Protein AF-A0A2G9XBG0-F1 (afdb_monomer_lite)

Foldseek 3Di:
DVLVVVLVVLVVVLVVVLVVLLVVQVVPPPPDRDPVSVVSSVVSVVVSVVVSVVSVCVSPVD

Secondary structure (DSSP, 8-state):
-HHHHHHHHHHHHHHHHHHHHHHHHTGGG-S---HHHHHHHHHHHHHHHHHHHHHHHHHH--

Structure (mmCIF, N/CA/C/O backbone):
data_AF-A0A2G9XBG0-F1
#
_entry.id   AF-A0A2G9XBG0-F1
#
loop_
_atom_site.group_PDB
_atom_site.id
_atom_site.type_symbol
_atom_site.label_atom_id
_atom_site.label_alt_id
_atom_site.label_comp_id
_atom_site.label_asym_id
_atom_site.label_entity_id
_atom_site.label_seq_id
_atom_site.pdbx_PDB_ins_code
_atom_site.Cartn_x
_atom_site.Cartn_y
_atom_site.Cartn_z
_atom_site.occupancy
_atom_site.B_iso_or_equiv
_atom_site.auth_seq_id
_atom_site.auth_comp_id
_atom_site.auth_asym_id
_atom_site.auth_atom_id
_atom_site.pdbx_PDB_model_num
ATOM 1 N N . MET A 1 1 ? -18.573 -4.379 15.046 1.00 68.00 1 MET A N 1
ATOM 2 C CA . MET A 1 1 ? -18.834 -3.713 13.745 1.00 68.00 1 MET A CA 1
ATOM 3 C C . MET A 1 1 ? -17.821 -2.623 13.395 1.00 68.00 1 MET A C 1
ATOM 5 O O . MET A 1 1 ? -17.179 -2.767 12.367 1.00 68.00 1 MET A O 1
ATOM 9 N N . LYS A 1 2 ? -17.598 -1.589 14.225 1.00 80.81 2 LYS A N 1
ATOM 10 C CA . LYS A 1 2 ? -16.674 -0.474 13.895 1.00 80.81 2 LYS A CA 1
ATOM 11 C C . LYS A 1 2 ? -15.256 -0.924 13.486 1.00 80.81 2 LYS A C 1
ATOM 13 O O . LYS A 1 2 ? -14.767 -0.492 12.454 1.00 80.81 2 LYS A O 1
ATOM 18 N N . LYS A 1 3 ? -14.652 -1.866 14.226 1.00 83.12 3 LYS A N 1
ATOM 19 C CA . LYS A 1 3 ? -13.315 -2.424 13.927 1.00 83.12 3 LYS A CA 1
ATOM 20 C C . LYS A 1 3 ? -13.235 -3.111 12.551 1.00 83.12 3 LYS A C 1
ATOM 22 O O . LYS A 1 3 ? -12.269 -2.916 11.825 1.00 83.12 3 LYS A O 1
ATOM 27 N N . ALA A 1 4 ? -14.267 -3.874 12.184 1.00 84.50 4 ALA A N 1
ATOM 28 C CA . ALA A 1 4 ? -14.339 -4.561 10.893 1.00 84.50 4 ALA A CA 1
ATOM 29 C C . ALA A 1 4 ? -14.512 -3.569 9.732 1.00 84.50 4 ALA A C 1
ATOM 31 O O . ALA A 1 4 ? -13.845 -3.701 8.714 1.00 84.50 4 ALA A O 1
ATOM 32 N N . LEU A 1 5 ? -15.340 -2.533 9.914 1.00 88.38 5 LEU A N 1
ATOM 33 C CA . LEU A 1 5 ? -15.524 -1.480 8.913 1.00 88.38 5 LEU A CA 1
ATOM 34 C C . LEU A 1 5 ? -14.220 -0.703 8.662 1.00 88.38 5 LEU A C 1
ATOM 36 O O . LEU A 1 5 ? -13.883 -0.421 7.518 1.00 88.38 5 LEU A O 1
ATOM 40 N N . THR A 1 6 ? -13.452 -0.412 9.720 1.00 88.75 6 THR A N 1
ATOM 41 C CA . THR A 1 6 ? -12.122 0.206 9.600 1.00 88.75 6 THR A CA 1
ATOM 42 C C . THR A 1 6 ? -11.143 -0.693 8.849 1.00 88.75 6 THR A C 1
ATOM 44 O O . THR A 1 6 ? -10.427 -0.203 7.983 1.00 88.75 6 THR A O 1
ATOM 47 N N . LEU A 1 7 ? -11.130 -1.998 9.138 1.00 89.81 7 LEU A N 1
ATOM 48 C CA . LEU A 1 7 ? -10.288 -2.962 8.424 1.00 89.81 7 LEU A CA 1
ATOM 49 C C . LEU A 1 7 ? -10.603 -3.011 6.932 1.00 89.81 7 LEU A C 1
ATOM 51 O O . LEU A 1 7 ? -9.689 -2.939 6.120 1.00 89.81 7 LEU A O 1
ATOM 55 N N . ILE A 1 8 ? -11.888 -3.079 6.582 1.00 91.00 8 ILE A N 1
ATOM 56 C CA . ILE A 1 8 ? -12.341 -3.090 5.188 1.00 91.00 8 ILE A CA 1
ATOM 57 C C . ILE A 1 8 ? -11.963 -1.778 4.494 1.00 91.00 8 ILE A C 1
ATOM 59 O O . ILE A 1 8 ? -11.421 -1.805 3.394 1.00 91.00 8 ILE A O 1
ATOM 63 N N . GLY A 1 9 ? -12.192 -0.632 5.142 1.00 91.12 9 GLY A N 1
ATOM 64 C CA . GLY A 1 9 ? -11.840 0.672 4.582 1.00 91.12 9 GLY A CA 1
ATOM 65 C C . GLY A 1 9 ? -10.342 0.811 4.313 1.00 91.12 9 GLY A C 1
ATOM 66 O O . GLY A 1 9 ? -9.951 1.221 3.225 1.00 91.12 9 GLY A O 1
ATOM 67 N N . VAL A 1 10 ? -9.501 0.416 5.273 1.00 91.81 10 VAL A N 1
ATOM 68 C CA . VAL A 1 10 ? -8.042 0.438 5.106 1.00 91.81 10 VAL A CA 1
ATOM 69 C C . VAL A 1 10 ? -7.617 -0.526 4.003 1.00 91.81 10 VAL A C 1
ATOM 71 O O . VAL A 1 10 ? -6.898 -0.097 3.105 1.00 91.81 10 VAL A O 1
ATOM 74 N N . ALA A 1 11 ? -8.107 -1.772 4.019 1.00 91.88 11 ALA A N 1
ATOM 75 C CA . ALA A 1 11 ? -7.811 -2.770 2.991 1.00 91.88 11 ALA A CA 1
ATOM 76 C C . ALA A 1 11 ? -8.082 -2.226 1.583 1.00 91.88 11 ALA A C 1
ATOM 78 O O . ALA A 1 11 ? -7.206 -2.264 0.728 1.00 91.88 11 ALA A O 1
ATOM 79 N N . LEU A 1 12 ? -9.277 -1.667 1.369 1.00 93.00 12 LEU A N 1
ATOM 80 C CA . LEU A 1 12 ? -9.681 -1.134 0.072 1.00 93.00 12 LEU A CA 1
ATOM 81 C C . LEU A 1 12 ? -8.810 0.054 -0.344 1.00 93.00 12 LEU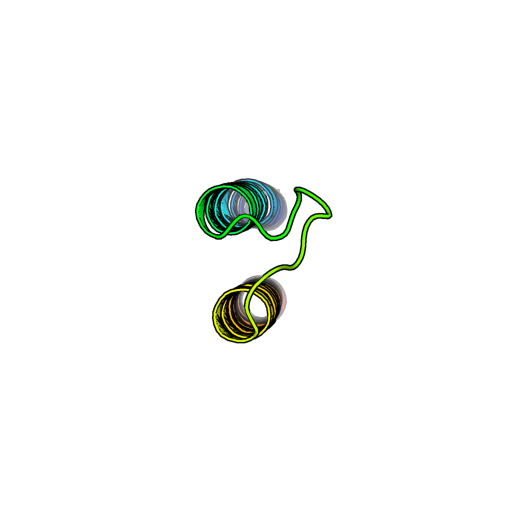 A C 1
ATOM 83 O O . LEU A 1 12 ? -8.231 0.030 -1.426 1.00 93.00 12 LEU A O 1
ATOM 87 N N . ILE A 1 13 ? -8.684 1.073 0.510 1.00 92.88 13 ILE A N 1
ATOM 88 C CA . ILE A 1 13 ? -7.959 2.306 0.168 1.00 92.88 13 ILE A CA 1
ATOM 89 C C . ILE A 1 13 ? -6.489 2.011 -0.138 1.00 92.88 13 ILE A C 1
ATOM 91 O O . ILE A 1 13 ? -5.960 2.502 -1.134 1.00 92.88 13 ILE A O 1
ATOM 95 N N . GLY A 1 14 ? -5.824 1.203 0.688 1.00 90.50 14 GLY A N 1
ATOM 96 C CA . GLY A 1 14 ? -4.416 0.909 0.459 1.00 90.50 14 GLY A CA 1
ATOM 97 C C . GLY A 1 14 ? -4.173 -0.018 -0.725 1.00 90.50 14 GLY A C 1
ATOM 98 O O . GLY A 1 14 ? -3.224 0.213 -1.465 1.00 90.50 14 GLY A O 1
ATOM 99 N N . SER A 1 15 ? -5.060 -0.983 -0.997 1.00 90.62 15 SER A N 1
ATOM 100 C CA . SER A 1 15 ? -4.980 -1.778 -2.228 1.00 90.62 15 SER A CA 1
ATOM 101 C C . SER A 1 15 ? -5.133 -0.915 -3.486 1.00 90.62 15 SER A C 1
ATOM 103 O O . SER A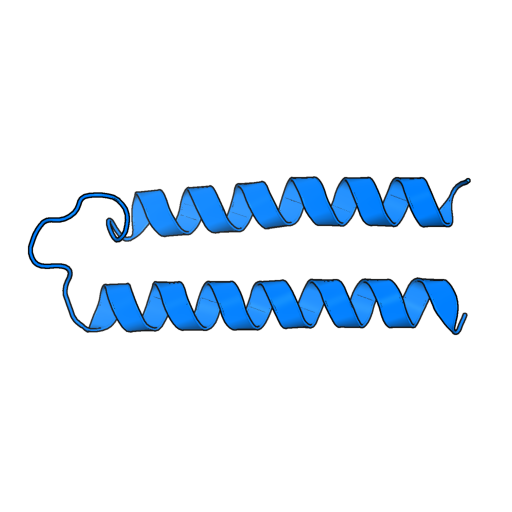 1 15 ? -4.378 -1.100 -4.437 1.00 90.62 15 SER A O 1
ATOM 105 N N . PHE A 1 16 ? -6.041 0.069 -3.492 1.00 91.94 16 PHE A N 1
ATOM 106 C CA . PHE A 1 16 ? -6.152 1.021 -4.607 1.00 91.94 16 PHE A CA 1
ATOM 107 C C . PHE A 1 16 ? -4.895 1.881 -4.773 1.00 91.94 16 PHE A C 1
ATOM 109 O O . PHE A 1 16 ? -4.467 2.126 -5.900 1.00 91.94 16 PHE A O 1
ATOM 116 N N . ALA A 1 17 ? -4.284 2.318 -3.669 1.00 90.44 17 ALA A N 1
ATOM 117 C CA . ALA A 1 17 ? -3.042 3.083 -3.718 1.00 90.44 17 ALA A CA 1
ATOM 118 C C . ALA A 1 17 ? -1.884 2.266 -4.316 1.00 90.44 17 ALA A C 1
ATOM 120 O O . ALA A 1 17 ? -1.144 2.789 -5.145 1.00 90.44 17 ALA A O 1
ATOM 121 N N . VAL A 1 18 ? -1.756 0.986 -3.949 1.00 90.88 18 VAL A N 1
ATOM 122 C CA . VAL A 1 18 ? -0.745 0.083 -4.528 1.00 90.88 18 VAL A CA 1
ATOM 123 C C . VAL A 1 18 ? -0.958 -0.082 -6.032 1.00 90.88 18 VAL A C 1
ATOM 125 O O . VAL A 1 18 ? -0.028 0.150 -6.797 1.00 90.88 18 VAL A O 1
ATOM 128 N N . LEU A 1 19 ? -2.193 -0.357 -6.467 1.00 88.25 19 LEU A N 1
ATOM 129 C CA . LEU A 1 19 ? -2.518 -0.491 -7.893 1.00 88.25 19 LEU A CA 1
ATOM 130 C C . LEU A 1 19 ? -2.175 0.770 -8.702 1.00 88.25 19 LEU A C 1
ATOM 132 O O . LEU A 1 19 ? -1.671 0.671 -9.819 1.00 88.25 19 LEU A O 1
ATOM 136 N N . ALA A 1 20 ? -2.428 1.959 -8.148 1.00 88.56 20 ALA A N 1
ATOM 137 C CA . ALA A 1 20 ? -2.080 3.218 -8.803 1.00 88.56 20 ALA A CA 1
ATOM 138 C C . ALA A 1 20 ? -0.559 3.395 -8.956 1.00 88.56 20 ALA A C 1
ATOM 140 O O . ALA A 1 20 ? -0.095 3.884 -9.986 1.00 88.56 20 ALA A O 1
ATOM 141 N N . ILE A 1 21 ? 0.219 2.979 -7.952 1.00 87.62 21 ILE A N 1
ATOM 142 C CA . ILE A 1 21 ? 1.682 3.030 -8.009 1.00 87.62 21 ILE A CA 1
ATOM 143 C C . ILE A 1 21 ? 2.212 2.029 -9.037 1.00 87.62 21 ILE A C 1
ATOM 145 O O . ILE A 1 21 ? 3.068 2.392 -9.840 1.00 87.62 21 ILE A O 1
ATOM 149 N N . ASP A 1 22 ? 1.677 0.811 -9.073 1.00 84.75 22 ASP A N 1
ATOM 150 C CA . ASP A 1 22 ? 2.089 -0.208 -10.044 1.00 84.75 22 ASP A CA 1
ATOM 151 C C . ASP A 1 22 ? 1.835 0.245 -11.487 1.00 84.75 22 ASP A C 1
ATOM 153 O O . ASP A 1 22 ? 2.692 0.062 -12.358 1.00 84.75 22 ASP A O 1
ATOM 157 N N . ALA A 1 23 ? 0.696 0.910 -11.718 1.00 83.56 23 ALA A N 1
ATOM 158 C CA . ALA A 1 23 ? 0.357 1.514 -13.000 1.00 83.56 23 ALA A CA 1
ATOM 159 C C . ALA A 1 23 ? 1.304 2.668 -13.371 1.00 83.56 23 ALA A C 1
ATOM 161 O O . ALA A 1 23 ? 1.747 2.744 -14.514 1.00 83.56 23 ALA A O 1
ATOM 162 N N . PHE A 1 24 ? 1.651 3.543 -12.418 1.00 83.06 24 PHE A N 1
ATOM 163 C CA . PHE A 1 24 ? 2.574 4.661 -12.652 1.00 83.06 24 PHE A CA 1
ATOM 164 C C . PHE A 1 24 ? 4.004 4.191 -12.946 1.00 83.06 24 PHE A C 1
ATOM 166 O O . PHE A 1 24 ? 4.685 4.739 -13.807 1.00 83.06 24 PHE A O 1
ATOM 173 N N . VAL A 1 25 ? 4.462 3.170 -12.224 1.00 82.44 25 VAL A N 1
ATOM 174 C CA . VAL A 1 25 ? 5.816 2.616 -12.344 1.00 82.44 25 VAL A CA 1
ATOM 175 C C . VAL A 1 25 ? 5.937 1.677 -13.558 1.00 82.44 25 VAL A C 1
ATOM 177 O O . VAL A 1 25 ? 7.043 1.344 -13.981 1.00 82.44 25 VAL A O 1
ATOM 180 N N . GLY A 1 26 ? 4.811 1.282 -14.157 1.00 73.25 26 GLY A N 1
ATOM 181 C CA . GLY A 1 26 ? 4.769 0.502 -15.392 1.00 73.25 26 GLY A CA 1
ATOM 182 C C . 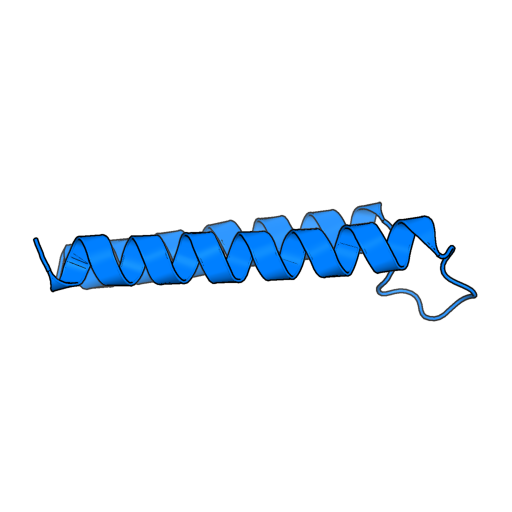GLY A 1 26 ? 5.059 -0.990 -15.204 1.00 73.25 26 GLY A C 1
ATOM 183 O O . GLY A 1 26 ? 5.318 -1.689 -16.179 1.00 73.25 26 GLY A O 1
ATOM 184 N N . VAL A 1 27 ? 5.018 -1.505 -13.968 1.00 67.56 27 VAL A N 1
ATOM 185 C CA . VAL A 1 27 ? 5.373 -2.911 -13.674 1.00 67.56 27 VAL A CA 1
ATOM 186 C C . VAL A 1 27 ? 4.325 -3.891 -14.208 1.00 67.56 27 VAL A C 1
ATOM 188 O O . VAL A 1 27 ? 4.646 -5.034 -14.524 1.00 67.56 27 VAL A O 1
ATOM 191 N N . SER A 1 28 ? 3.082 -3.439 -14.373 1.00 62.28 28 SER A N 1
ATOM 192 C CA . SER A 1 28 ? 1.952 -4.258 -14.823 1.00 62.28 28 SER A CA 1
ATOM 193 C C . SER A 1 28 ? 1.927 -4.543 -16.334 1.00 62.28 28 SER A C 1
ATOM 195 O O . SER A 1 28 ? 1.070 -5.306 -16.774 1.00 62.28 28 SER A O 1
ATOM 197 N N . PHE A 1 29 ? 2.821 -3.947 -17.137 1.00 59.66 29 PHE A N 1
ATOM 198 C CA . PHE A 1 29 ? 2.705 -3.933 -18.607 1.00 59.66 29 PHE A CA 1
ATOM 199 C C . PHE A 1 29 ? 3.625 -4.904 -19.368 1.00 59.66 29 PHE A C 1
ATOM 201 O O . PHE A 1 29 ? 3.601 -4.920 -20.592 1.00 59.66 29 PHE A O 1
ATOM 208 N N . GLY A 1 30 ? 4.382 -5.769 -18.687 1.00 59.41 30 GLY A N 1
ATOM 209 C CA . GLY A 1 30 ? 5.011 -6.947 -19.311 1.00 59.41 30 GLY A CA 1
ATOM 210 C C . GLY A 1 30 ? 6.185 -6.706 -20.277 1.00 59.41 30 GLY A C 1
ATOM 211 O O . GLY A 1 30 ? 6.830 -7.677 -20.661 1.00 59.41 30 GLY A O 1
ATOM 212 N N . GLU A 1 31 ? 6.510 -5.464 -20.634 1.00 58.62 31 GLU A N 1
ATOM 213 C CA . GLU A 1 31 ? 7.766 -5.110 -21.315 1.00 58.62 31 GLU A CA 1
ATOM 214 C C . GLU A 1 31 ? 8.900 -4.910 -20.307 1.00 58.62 31 GLU A C 1
ATOM 216 O O . GLU A 1 31 ? 8.630 -4.717 -19.126 1.00 58.62 31 GLU A O 1
ATOM 221 N N . ASP A 1 32 ? 10.156 -4.984 -20.760 1.00 62.81 32 ASP A N 1
ATOM 222 C CA . ASP A 1 32 ? 11.398 -4.914 -19.975 1.00 62.81 32 ASP A CA 1
ATOM 223 C C . ASP A 1 32 ? 11.400 -3.826 -18.885 1.00 62.81 32 ASP A C 1
ATOM 225 O O . ASP A 1 32 ? 11.924 -2.719 -19.033 1.00 62.81 32 ASP A O 1
ATOM 229 N N . VAL A 1 33 ? 10.806 -4.159 -17.738 1.00 68.50 33 VAL A N 1
ATOM 230 C CA . VAL A 1 33 ? 10.645 -3.221 -16.638 1.00 68.50 33 VAL A CA 1
ATOM 231 C C . VAL A 1 33 ? 12.017 -2.989 -16.014 1.00 68.50 33 VAL A C 1
ATOM 233 O O . VAL A 1 33 ? 12.680 -3.939 -15.575 1.00 68.50 33 VAL A O 1
ATOM 236 N N . THR A 1 34 ? 12.437 -1.723 -15.946 1.00 80.88 34 THR A N 1
ATOM 237 C CA . THR A 1 34 ? 13.720 -1.334 -15.344 1.00 80.88 34 THR A CA 1
ATOM 238 C C . THR A 1 34 ? 13.862 -1.899 -13.924 1.00 80.88 34 THR A C 1
ATOM 240 O O . THR A 1 34 ? 12.886 -2.046 -13.182 1.00 80.88 34 THR A O 1
ATOM 243 N N . MET A 1 35 ? 15.093 -2.212 -13.499 1.00 82.94 35 MET A N 1
ATOM 244 C CA . MET A 1 35 ? 15.345 -2.740 -12.148 1.00 82.94 35 MET A CA 1
ATOM 245 C C . MET A 1 35 ? 14.793 -1.807 -11.052 1.00 82.94 35 MET A C 1
ATOM 247 O O . MET A 1 35 ? 14.266 -2.279 -10.046 1.00 82.94 35 MET A O 1
ATOM 251 N N . PHE A 1 36 ? 14.835 -0.491 -11.283 1.00 82.69 36 PHE A N 1
ATOM 252 C CA . PHE A 1 36 ? 14.262 0.519 -10.391 1.00 82.69 36 PHE A CA 1
ATOM 253 C C . PHE A 1 36 ? 12.755 0.336 -10.167 1.00 82.69 36 PHE A C 1
ATOM 255 O O . PHE A 1 36 ? 12.273 0.391 -9.034 1.00 82.69 36 PHE A O 1
ATOM 262 N N . ALA A 1 37 ? 12.014 0.070 -11.237 1.00 83.44 37 ALA A N 1
ATOM 263 C CA . ALA A 1 37 ? 10.579 -0.142 -11.181 1.00 83.44 37 ALA A CA 1
ATOM 264 C C . ALA A 1 37 ? 10.213 -1.427 -10.410 1.00 83.44 37 ALA A C 1
ATOM 266 O O . ALA A 1 37 ? 9.328 -1.403 -9.554 1.00 83.44 37 ALA A O 1
ATOM 267 N N . LYS A 1 38 ? 10.971 -2.518 -10.599 1.00 82.94 38 LYS A N 1
ATOM 268 C CA . LYS A 1 38 ? 10.807 -3.768 -9.825 1.00 82.94 38 LYS A CA 1
ATOM 269 C C . LYS A 1 38 ? 11.069 -3.577 -8.329 1.00 82.94 38 LYS A C 1
ATOM 271 O O . LYS A 1 38 ? 10.322 -4.101 -7.498 1.00 82.94 38 LYS A O 1
ATOM 276 N N . ILE A 1 39 ? 12.113 -2.822 -7.979 1.00 87.88 39 ILE A N 1
ATOM 277 C CA . ILE A 1 39 ? 12.431 -2.498 -6.582 1.00 87.88 39 ILE A CA 1
ATOM 278 C C . ILE A 1 39 ? 11.305 -1.660 -5.977 1.00 87.88 39 ILE A C 1
ATOM 280 O O . ILE A 1 39 ? 10.791 -2.015 -4.920 1.00 87.88 39 ILE A O 1
ATOM 284 N N . THR A 1 40 ? 10.878 -0.600 -6.666 1.00 88.19 40 THR A N 1
ATOM 285 C CA . THR A 1 40 ? 9.803 0.286 -6.199 1.00 88.19 40 THR A CA 1
ATOM 286 C C . THR A 1 40 ? 8.512 -0.491 -5.947 1.00 88.19 40 THR A C 1
ATOM 288 O O . THR A 1 40 ? 7.959 -0.405 -4.855 1.00 88.19 40 THR A O 1
ATOM 291 N N . HIS A 1 41 ? 8.085 -1.332 -6.893 1.00 86.00 41 HIS A N 1
ATOM 292 C CA . HIS A 1 41 ? 6.918 -2.204 -6.737 1.00 86.00 41 HIS A CA 1
ATOM 293 C C . HIS A 1 41 ? 7.033 -3.131 -5.518 1.00 86.00 41 HIS A C 1
ATOM 295 O O . HIS A 1 41 ? 6.102 -3.247 -4.719 1.00 86.00 41 HIS A O 1
ATOM 301 N N . THR A 1 42 ? 8.191 -3.775 -5.343 1.00 88.25 42 THR A N 1
ATOM 302 C CA . THR A 1 42 ? 8.436 -4.688 -4.214 1.00 88.25 42 THR A CA 1
ATOM 303 C C . THR A 1 42 ? 8.373 -3.952 -2.876 1.00 88.25 42 THR A C 1
ATOM 305 O O . THR A 1 42 ? 7.712 -4.411 -1.946 1.00 88.25 42 THR A O 1
ATOM 308 N N . VAL A 1 43 ? 9.018 -2.786 -2.783 1.00 90.38 43 VAL A N 1
ATOM 309 C CA . VAL A 1 43 ? 9.025 -1.955 -1.571 1.00 90.38 43 VAL A CA 1
ATOM 310 C C . VAL A 1 43 ? 7.615 -1.479 -1.234 1.00 90.38 43 VAL A C 1
ATOM 312 O O . VAL A 1 43 ? 7.203 -1.565 -0.080 1.00 90.38 43 VAL A O 1
ATOM 315 N N . VAL A 1 44 ? 6.851 -1.034 -2.230 1.00 91.31 44 VAL A N 1
ATOM 316 C CA . VAL A 1 44 ? 5.464 -0.579 -2.054 1.00 91.31 44 VAL A CA 1
ATOM 317 C C . VAL A 1 44 ? 4.583 -1.702 -1.508 1.00 91.31 44 VAL A C 1
ATOM 319 O O . VAL A 1 44 ? 3.855 -1.485 -0.539 1.00 91.31 44 VAL A O 1
ATOM 322 N N . HIS A 1 45 ? 4.706 -2.919 -2.040 1.00 88.75 45 HIS A N 1
ATOM 323 C CA . HIS A 1 45 ? 3.972 -4.082 -1.536 1.00 88.75 45 HIS A CA 1
ATOM 324 C C . HIS A 1 45 ? 4.374 -4.469 -0.108 1.00 88.75 45 HIS A C 1
ATOM 326 O O . HIS A 1 45 ? 3.508 -4.765 0.718 1.00 88.75 45 HIS A O 1
ATOM 332 N N . MET A 1 46 ? 5.671 -4.435 0.213 1.00 92.88 46 MET A N 1
ATOM 333 C CA . MET A 1 46 ? 6.158 -4.701 1.571 1.00 92.88 46 MET A CA 1
ATOM 334 C C . MET A 1 46 ? 5.634 -3.669 2.574 1.00 92.88 46 MET A C 1
ATOM 336 O O . MET A 1 46 ? 5.153 -4.037 3.648 1.00 92.88 46 MET A O 1
ATOM 340 N N . LEU A 1 47 ? 5.683 -2.384 2.217 1.00 92.06 47 LEU A N 1
ATOM 341 C CA . LEU A 1 47 ? 5.150 -1.300 3.040 1.00 92.06 47 LEU A CA 1
ATOM 342 C C . LEU A 1 47 ? 3.643 -1.449 3.235 1.00 92.06 47 LEU A C 1
ATOM 344 O O . LEU A 1 47 ? 3.160 -1.316 4.361 1.00 92.06 47 LEU A O 1
ATOM 348 N N . TRP A 1 48 ? 2.906 -1.777 2.172 1.00 93.50 48 TRP A N 1
ATOM 349 C CA . TRP A 1 48 ? 1.467 -1.984 2.260 1.00 93.50 48 TRP A CA 1
ATOM 350 C C . TRP A 1 48 ? 1.110 -3.150 3.187 1.00 93.50 48 TRP A C 1
ATOM 352 O O . TRP A 1 48 ? 0.311 -2.980 4.111 1.00 93.50 48 TRP A O 1
ATOM 362 N N . GLY A 1 49 ? 1.767 -4.301 3.022 1.00 90.56 49 GLY A N 1
ATOM 363 C CA . GLY A 1 49 ? 1.593 -5.451 3.910 1.00 90.56 49 GLY A CA 1
ATOM 364 C C . GLY A 1 49 ? 1.907 -5.118 5.374 1.00 90.56 49 GLY A C 1
ATOM 365 O O . GLY A 1 49 ? 1.148 -5.487 6.271 1.00 90.56 49 GLY A O 1
ATOM 366 N N . GLY A 1 50 ? 2.976 -4.3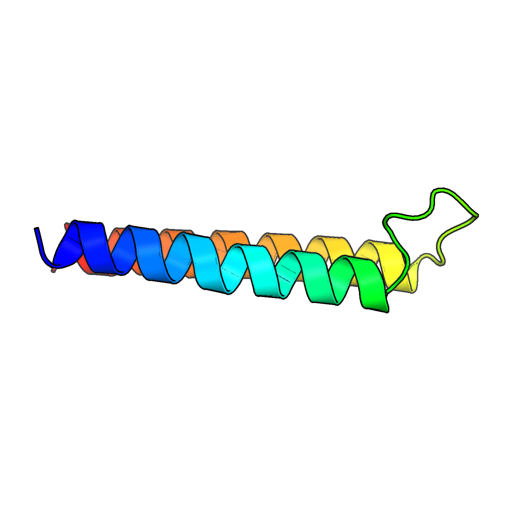55 5.624 1.00 90.88 50 GLY A N 1
ATOM 367 C CA . GLY A 1 50 ? 3.349 -3.901 6.966 1.00 90.88 50 GLY A CA 1
ATOM 368 C C . GLY A 1 50 ? 2.306 -2.979 7.608 1.00 90.88 50 GLY A C 1
ATOM 369 O O . GLY A 1 50 ? 1.901 -3.204 8.750 1.00 90.88 50 GLY A O 1
ATOM 370 N N . ILE A 1 51 ? 1.821 -1.974 6.871 1.00 91.44 51 ILE A N 1
ATOM 371 C CA . ILE A 1 51 ? 0.777 -1.044 7.337 1.00 91.44 51 ILE A CA 1
ATOM 372 C C . ILE A 1 51 ? -0.521 -1.798 7.636 1.00 91.44 51 ILE A C 1
ATOM 374 O O . ILE A 1 51 ? -1.175 -1.547 8.657 1.00 91.44 51 ILE A O 1
ATOM 378 N N . PHE A 1 52 ? -0.885 -2.748 6.775 1.00 91.62 52 PHE A N 1
ATOM 379 C CA . PHE A 1 52 ? -2.072 -3.565 6.966 1.00 91.62 52 PHE A CA 1
ATOM 380 C C . PHE A 1 52 ? -1.976 -4.397 8.252 1.00 91.62 52 PHE A C 1
ATOM 382 O O . PHE A 1 52 ? -2.862 -4.318 9.106 1.00 91.62 52 PHE A O 1
ATOM 389 N N . MET A 1 53 ? -0.861 -5.105 8.459 1.00 91.25 53 MET A N 1
ATOM 390 C CA .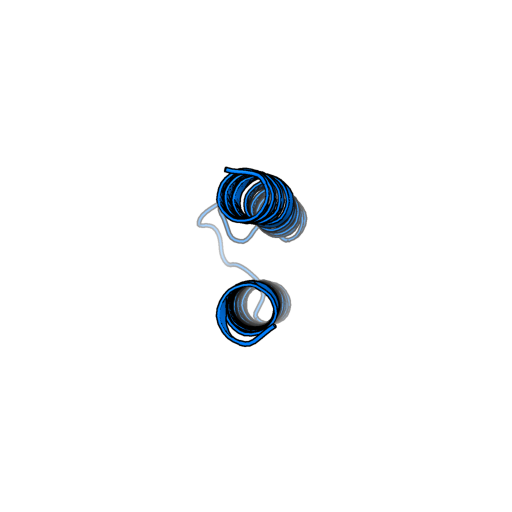 MET A 1 53 ? -0.636 -5.910 9.665 1.00 91.25 53 MET A CA 1
ATOM 391 C C . MET A 1 53 ? -0.588 -5.061 10.940 1.00 91.25 53 MET A C 1
ATOM 393 O O . MET A 1 53 ? -1.197 -5.429 11.946 1.00 91.25 53 MET A O 1
ATOM 397 N N . ALA A 1 54 ? 0.053 -3.889 10.905 1.00 91.44 54 ALA A N 1
ATOM 398 C CA . ALA A 1 54 ? 0.061 -2.957 12.033 1.00 91.44 54 ALA A CA 1
ATOM 399 C C . ALA A 1 54 ? -1.354 -2.465 12.384 1.00 91.44 54 ALA A C 1
ATOM 401 O O . ALA A 1 54 ? -1.699 -2.307 13.559 1.00 91.44 54 ALA A O 1
ATOM 402 N N . THR A 1 55 ? -2.199 -2.256 11.372 1.00 89.75 55 THR A N 1
ATOM 403 C CA . THR A 1 55 ? -3.599 -1.856 11.556 1.00 89.75 55 THR A CA 1
ATOM 404 C C . THR A 1 55 ? -4.428 -2.982 12.171 1.00 89.75 55 THR A C 1
ATOM 406 O O . THR A 1 55 ? -5.170 -2.734 13.124 1.00 89.75 55 THR A O 1
ATOM 409 N N . VAL A 1 56 ? -4.268 -4.218 11.683 1.00 89.75 56 VAL A N 1
ATOM 410 C CA . VAL A 1 56 ? -4.891 -5.416 12.272 1.00 89.75 56 VAL A CA 1
ATOM 411 C C . VAL A 1 56 ? -4.493 -5.542 13.741 1.00 89.75 56 VAL A C 1
ATOM 413 O O . VAL A 1 56 ? -5.366 -5.603 14.608 1.00 89.75 56 VAL A O 1
ATOM 416 N N . TRP A 1 57 ? -3.188 -5.496 14.030 1.00 91.38 57 TRP A N 1
ATOM 417 C CA . TRP A 1 57 ? -2.656 -5.585 15.389 1.00 91.38 57 TRP A CA 1
ATOM 418 C C . TRP A 1 57 ? -3.261 -4.514 16.302 1.00 91.38 57 TRP A C 1
ATOM 420 O O . TRP A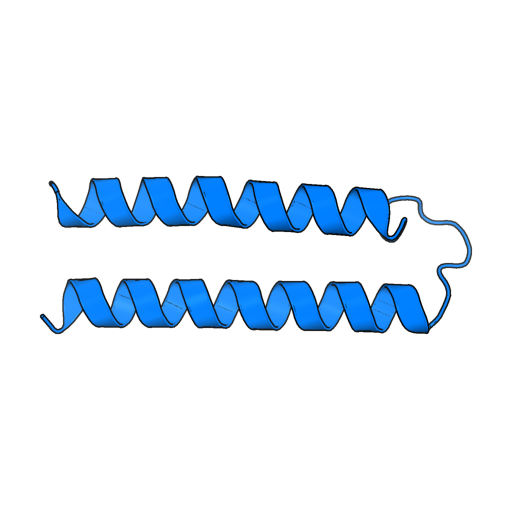 1 57 ? -3.801 -4.811 17.367 1.00 91.38 57 TRP A O 1
ATOM 430 N N . ARG A 1 58 ? -3.260 -3.254 15.850 1.00 88.88 58 ARG A N 1
ATOM 431 C CA . ARG A 1 58 ? -3.827 -2.129 16.603 1.00 88.88 58 ARG A CA 1
ATOM 432 C C . ARG A 1 58 ? -5.318 -2.296 16.895 1.00 88.88 58 ARG A C 1
ATOM 434 O O . ARG A 1 58 ? -5.768 -1.800 17.920 1.00 88.88 58 ARG A O 1
ATOM 441 N N . LEU A 1 59 ? -6.091 -2.918 16.008 1.00 87.25 59 LEU A N 1
ATOM 442 C CA . LEU A 1 59 ? -7.535 -3.089 16.193 1.00 87.25 59 LEU A CA 1
ATOM 443 C C . LEU A 1 59 ? -7.888 -4.302 17.060 1.00 87.25 59 LEU A C 1
ATOM 445 O O . LEU A 1 59 ? -8.950 -4.296 17.683 1.00 87.25 59 LEU A O 1
ATOM 449 N N . TRP A 1 60 ? -7.043 -5.331 17.090 1.00 82.69 60 TRP A N 1
ATOM 450 C CA . TRP A 1 60 ? -7.286 -6.555 17.859 1.00 82.69 60 TRP A CA 1
ATOM 451 C C . TRP A 1 60 ? -6.721 -6.517 19.280 1.00 82.69 60 TRP A C 1
ATOM 453 O O . TRP A 1 60 ? -7.372 -7.028 20.186 1.00 82.69 60 TRP A O 1
ATOM 463 N N . TRP A 1 61 ? -5.568 -5.879 19.492 1.00 77.25 61 TRP A N 1
ATOM 464 C CA . TRP A 1 61 ? -4.909 -5.798 20.804 1.00 77.25 61 TRP A CA 1
ATOM 465 C C . TRP A 1 61 ? -5.151 -4.476 21.558 1.00 77.25 61 TRP A C 1
ATOM 467 O O . TRP A 1 61 ? -4.611 -4.290 22.646 1.00 77.25 61 TRP A O 1
ATOM 477 N N . LYS A 1 62 ? -5.969 -3.565 21.011 1.00 59.03 62 LYS A N 1
ATOM 478 C CA . LYS A 1 62 ? -6.582 -2.442 21.750 1.00 59.03 62 LYS A CA 1
ATOM 479 C C . LYS A 1 62 ? -8.076 -2.667 21.944 1.00 59.03 62 LYS A C 1
ATOM 481 O O . LYS A 1 62 ? -8.588 -2.226 22.988 1.00 59.03 62 LYS A O 1
#

Sequence (62 aa):
MKKALTLIGVALIGSFAVLAIDAFVGVSFGEDVTMFAKITHTVVHMLWGGIFMATVWRLWWK

Radius of gyration: 14.28 Å; chains: 1; bounding box: 34×12×43 Å

pLDDT: mean 84.27, std 9.8, range [58.62, 93.5]

Organism: NCBI:txid1975095